Protein AF-A0A7W4VTK2-F1 (afdb_monomer)

Foldseek 3Di:
DDDPPPDDPDDDDDDDPDDDPDDDDDPVRVVVVVVVVVVVVPDPDPDPDDDPPVRDPVVVDDDDFDDDDCSVVCVPDDD

Sequence (79 aa):
MSDEASATPETVPQRPMLRVVHGDATPEEIAAIVAVLAAAGDAPSPAPRRVPEWAAHHRQVRRALPHGPGGWRSSALPR

Radius of gyration: 30.01 Å; Cα contacts (8 Å, |Δi|>4): 10; chains: 1; bounding box: 57×71×58 Å

InterPro domains:
  IPR032716 Biotin-dependent acetyl-/propionyl-coenzyme A carboxylase epsilon subunit [PF13822] (16-72)

Mean predicted aligned error: 14.47 Å

Structure (mmCIF, N/CA/C/O backbone):
data_AF-A0A7W4VTK2-F1
#
_entry.id   AF-A0A7W4VTK2-F1
#
loop_
_atom_site.group_PDB
_atom_site.id
_atom_site.type_symbol
_atom_site.label_atom_id
_atom_site.label_alt_id
_atom_site.label_comp_id
_atom_site.label_asym_id
_atom_site.label_entity_id
_atom_site.label_seq_id
_atom_site.pdbx_PDB_ins_code
_atom_site.Cartn_x
_atom_site.Cartn_y
_atom_site.Cartn_z
_atom_site.occupancy
_atom_site.B_iso_or_equiv
_atom_site.auth_seq_id
_atom_site.auth_comp_id
_atom_site.auth_asym_id
_atom_site.auth_atom_id
_atom_site.pdbx_PDB_model_num
ATOM 1 N N . MET A 1 1 ? 7.539 55.975 4.403 1.00 46.06 1 MET A N 1
ATOM 2 C CA . MET A 1 1 ? 6.279 55.607 3.729 1.00 46.06 1 MET A CA 1
ATOM 3 C C . MET A 1 1 ? 6.235 54.097 3.714 1.00 46.06 1 MET A C 1
ATOM 5 O O . MET A 1 1 ? 6.962 53.491 2.941 1.00 46.06 1 MET A O 1
ATOM 9 N N . SER A 1 2 ? 5.515 53.529 4.675 1.00 47.47 2 SER A N 1
ATOM 10 C CA . SER A 1 2 ? 5.300 52.092 4.807 1.00 47.47 2 SER A CA 1
ATOM 11 C C . SER A 1 2 ? 4.098 51.719 3.954 1.00 47.47 2 SER A C 1
ATOM 13 O O . SER A 1 2 ? 3.055 52.342 4.122 1.00 47.47 2 SER A O 1
ATOM 15 N N . ASP A 1 3 ? 4.241 50.731 3.081 1.00 53.66 3 ASP A N 1
ATOM 16 C CA . ASP A 1 3 ? 3.113 49.924 2.618 1.00 53.66 3 ASP A CA 1
ATOM 17 C C . ASP A 1 3 ? 3.665 48.547 2.236 1.00 53.66 3 ASP A C 1
ATOM 19 O O . ASP A 1 3 ? 4.134 48.309 1.126 1.00 53.66 3 ASP A O 1
ATOM 23 N N . GLU A 1 4 ? 3.745 47.669 3.233 1.00 58.78 4 GLU A N 1
ATOM 24 C CA . GLU A 1 4 ? 4.061 46.260 3.036 1.00 58.78 4 GLU A CA 1
ATOM 25 C C . GLU A 1 4 ? 2.726 45.521 3.029 1.00 58.78 4 GLU A C 1
ATOM 27 O O . GLU A 1 4 ? 2.203 45.100 4.062 1.00 58.78 4 GLU A O 1
ATOM 32 N N . ALA A 1 5 ? 2.122 45.466 1.842 1.00 62.72 5 ALA A N 1
ATOM 33 C CA . ALA A 1 5 ? 0.905 44.720 1.587 1.00 62.72 5 ALA A CA 1
ATOM 34 C C . ALA A 1 5 ? 1.174 43.223 1.811 1.00 62.72 5 ALA A C 1
ATOM 36 O O . ALA A 1 5 ? 1.609 42.501 0.914 1.00 62.72 5 ALA A O 1
ATOM 37 N N . SER A 1 6 ? 0.923 42.752 3.034 1.00 55.78 6 SER A N 1
ATOM 38 C CA . SER A 1 6 ? 0.846 41.326 3.351 1.00 55.78 6 SER A CA 1
ATOM 39 C C . SER A 1 6 ? -0.346 40.720 2.614 1.00 55.78 6 SER A C 1
ATOM 41 O O . SER A 1 6 ? -1.481 40.767 3.088 1.00 55.78 6 SER A O 1
ATOM 43 N N . ALA A 1 7 ? -0.088 40.151 1.438 1.00 65.00 7 ALA A N 1
ATOM 44 C CA . ALA A 1 7 ? -1.047 39.314 0.739 1.00 65.00 7 ALA A CA 1
ATOM 45 C C . ALA A 1 7 ? -1.338 38.077 1.602 1.00 65.00 7 ALA A C 1
ATOM 47 O O . ALA A 1 7 ? -0.482 37.215 1.802 1.00 65.00 7 ALA A O 1
ATOM 48 N N . THR A 1 8 ? -2.547 38.010 2.152 1.00 65.62 8 THR A N 1
ATOM 49 C CA . THR A 1 8 ? -3.050 36.819 2.837 1.00 65.62 8 THR A CA 1
ATOM 50 C C . THR A 1 8 ? -3.290 35.751 1.768 1.00 65.62 8 THR A C 1
ATO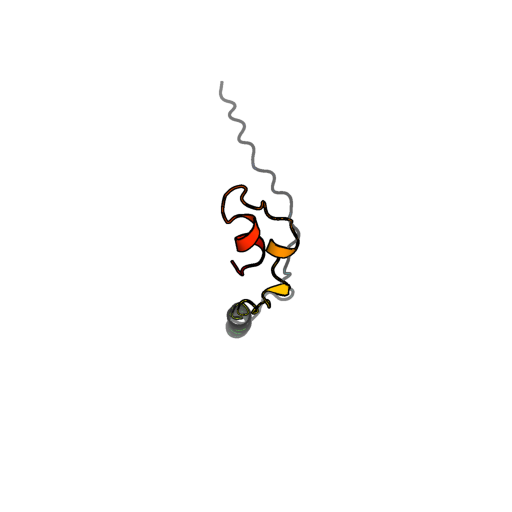M 52 O O . THR A 1 8 ? -3.972 36.052 0.787 1.00 65.62 8 THR A O 1
ATOM 55 N N . PRO A 1 9 ? -2.731 34.532 1.880 1.00 72.25 9 PRO A N 1
ATOM 56 C CA . PRO A 1 9 ? -2.948 33.510 0.867 1.00 72.25 9 PRO A CA 1
ATOM 57 C C . PRO A 1 9 ? -4.433 33.139 0.831 1.00 72.25 9 PRO A C 1
ATOM 59 O O . PRO A 1 9 ? -4.985 32.582 1.783 1.00 72.25 9 PRO A O 1
ATOM 62 N N . GLU A 1 10 ? -5.082 33.476 -0.278 1.00 70.75 10 GLU A N 1
ATOM 63 C CA . GLU A 1 10 ? -6.463 33.118 -0.565 1.00 70.75 10 GLU A CA 1
ATOM 64 C C . GLU A 1 10 ? -6.551 31.587 -0.671 1.00 70.75 10 GLU A C 1
ATOM 66 O O . GLU A 1 10 ? -6.016 30.963 -1.588 1.00 70.75 10 GLU A O 1
ATOM 71 N N . THR A 1 11 ? -7.157 30.951 0.334 1.00 78.06 11 THR A N 1
ATOM 72 C CA . THR A 1 11 ? -7.306 29.493 0.375 1.00 78.06 11 THR A CA 1
ATOM 73 C C . THR A 1 11 ? -8.525 29.102 -0.449 1.00 78.06 11 THR A C 1
ATOM 75 O O . THR A 1 11 ? -9.663 29.318 -0.035 1.00 78.06 11 THR A O 1
ATOM 78 N N . VAL A 1 12 ? -8.293 28.506 -1.618 1.00 78.50 12 VAL A N 1
ATOM 79 C CA . VAL A 1 12 ? -9.361 27.930 -2.445 1.00 78.50 12 VAL A CA 1
ATOM 80 C C . VAL A 1 12 ? -9.989 26.750 -1.683 1.00 78.50 12 VAL A C 1
ATOM 82 O O . VAL A 1 12 ? -9.259 25.834 -1.291 1.00 78.50 12 VAL A O 1
ATOM 85 N N . PRO A 1 13 ? -11.316 26.724 -1.453 1.00 77.94 13 PRO A N 1
ATOM 86 C CA . PRO A 1 13 ? -11.946 25.675 -0.659 1.00 77.94 13 PRO A CA 1
ATOM 87 C C . PRO A 1 13 ? -11.872 24.324 -1.383 1.00 77.94 13 PRO A C 1
ATOM 89 O O . PRO A 1 13 ? -12.522 24.109 -2.408 1.00 77.94 13 PRO A O 1
ATOM 92 N N . GLN A 1 14 ? -11.086 23.393 -0.838 1.00 81.88 14 GLN A N 1
ATOM 93 C CA . GLN A 1 14 ? -11.022 22.017 -1.327 1.00 81.88 14 GLN A CA 1
ATOM 94 C C . GLN A 1 14 ? -12.174 21.190 -0.749 1.00 81.88 14 GLN A C 1
ATOM 96 O O . GLN A 1 14 ? -12.454 21.234 0.449 1.00 81.88 14 GLN A O 1
ATOM 101 N N . ARG A 1 15 ? -12.856 20.413 -1.599 1.00 85.00 15 ARG A N 1
ATOM 102 C CA . ARG A 1 15 ? -13.917 19.508 -1.144 1.00 85.00 15 ARG A CA 1
ATOM 103 C C . ARG A 1 15 ? -13.290 18.353 -0.343 1.00 85.00 15 ARG A C 1
ATOM 105 O O . ARG A 1 15 ? -12.412 17.677 -0.877 1.00 85.00 15 ARG A O 1
ATOM 112 N N . PRO A 1 16 ? -13.733 18.099 0.902 1.00 85.31 16 PRO A N 1
ATOM 113 C CA . PRO A 1 16 ? -13.147 17.056 1.734 1.00 85.31 16 PRO A CA 1
ATOM 114 C C . PRO A 1 16 ? -13.444 15.661 1.169 1.00 85.31 16 PRO A C 1
ATOM 116 O O . PRO A 1 16 ? -14.558 15.388 0.720 1.00 85.31 16 PRO A O 1
ATOM 119 N N . MET A 1 17 ? -12.445 14.775 1.211 1.00 90.56 17 MET A N 1
ATOM 120 C CA . MET A 1 17 ? -12.571 13.384 0.748 1.00 90.56 17 MET A CA 1
ATOM 121 C C . MET A 1 17 ? -13.413 12.518 1.695 1.00 90.56 17 MET A C 1
ATOM 123 O O . MET A 1 17 ? -13.991 11.525 1.268 1.00 90.56 17 MET A O 1
ATOM 127 N N . LEU A 1 18 ? -13.494 12.902 2.973 1.00 88.12 18 LEU A N 1
ATOM 128 C CA . LEU A 1 18 ? -14.273 12.226 4.008 1.00 88.12 18 LEU A CA 1
ATOM 129 C C . LEU A 1 18 ? -15.217 13.226 4.676 1.00 88.12 18 LEU A C 1
ATOM 131 O O . LEU A 1 18 ? -14.840 14.367 4.944 1.00 88.12 18 LEU A O 1
ATOM 135 N N . ARG A 1 19 ? -16.447 12.791 4.960 1.00 90.19 19 ARG A N 1
ATOM 136 C CA . ARG A 1 19 ? -17.456 13.585 5.668 1.00 90.19 19 ARG A CA 1
ATOM 137 C C . ARG A 1 19 ? -17.829 12.889 6.968 1.00 90.19 19 ARG A C 1
ATOM 139 O O . ARG A 1 19 ? -18.294 11.754 6.945 1.00 90.19 19 ARG A O 1
ATOM 146 N N . VAL A 1 20 ? -17.688 13.604 8.079 1.00 89.81 20 VAL A N 1
ATOM 147 C CA . VAL A 1 20 ? -18.217 13.175 9.376 1.00 89.81 20 VAL A CA 1
ATOM 148 C C . VAL A 1 20 ? -19.729 13.390 9.366 1.00 89.81 20 VAL A C 1
ATOM 150 O O . VAL A 1 20 ? -20.203 14.498 9.113 1.00 89.81 20 VAL A O 1
ATOM 153 N N . VAL A 1 21 ? -20.488 12.315 9.568 1.00 90.31 21 VAL A N 1
ATOM 154 C CA . VAL A 1 21 ? -21.961 12.354 9.596 1.00 90.31 21 VAL A CA 1
ATOM 155 C C . VAL A 1 21 ? -22.481 12.519 11.027 1.00 90.31 21 VAL A C 1
ATOM 157 O O . VAL A 1 21 ? -23.512 13.155 11.224 1.00 90.31 21 VAL A O 1
ATOM 160 N N . HIS A 1 22 ? -21.744 11.999 12.010 1.00 85.56 22 HIS A N 1
ATOM 161 C CA . HIS A 1 22 ? -22.079 12.002 13.433 1.00 85.56 22 HIS A CA 1
ATOM 162 C C . HIS A 1 22 ? -20.820 12.363 14.232 1.00 85.56 22 HIS A C 1
ATOM 164 O O . HIS A 1 22 ? -19.752 11.815 13.957 1.00 85.56 22 HIS A O 1
ATOM 170 N N . GLY A 1 23 ? -20.915 13.356 15.118 1.00 88.94 23 GLY A N 1
ATOM 171 C CA . GLY A 1 23 ? -19.757 14.010 15.751 1.00 88.94 23 GLY A CA 1
ATOM 172 C C . GLY A 1 23 ? -19.473 13.559 17.185 1.00 88.94 23 GLY A C 1
ATOM 173 O O . GLY A 1 23 ? -18.548 14.066 17.809 1.00 88.94 23 GLY A O 1
ATOM 174 N N . ASP A 1 24 ? -20.276 12.639 17.697 1.00 93.69 24 ASP A N 1
ATOM 175 C CA . ASP A 1 24 ? -20.388 12.212 19.093 1.00 93.69 24 ASP A CA 1
ATOM 176 C C . ASP A 1 24 ? -20.059 10.723 19.267 1.00 93.69 24 ASP A C 1
ATOM 178 O O . ASP A 1 24 ? -20.523 10.076 20.202 1.00 93.69 24 ASP A O 1
ATOM 182 N N . ALA A 1 25 ? -19.210 10.194 18.380 1.00 93.50 25 ALA A N 1
ATOM 183 C CA . ALA A 1 25 ? -18.668 8.847 18.508 1.00 93.50 25 AL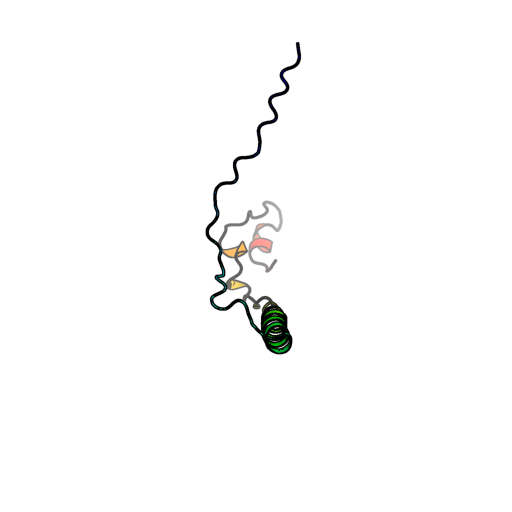A A CA 1
ATOM 184 C C . ALA A 1 25 ? -17.934 8.674 19.847 1.00 93.50 25 ALA A C 1
ATOM 186 O O . ALA A 1 25 ? -17.178 9.557 20.275 1.00 93.50 25 ALA A O 1
ATOM 187 N N . THR A 1 26 ? -18.125 7.528 20.499 1.00 96.44 26 THR A N 1
ATOM 188 C CA . THR A 1 26 ? -17.450 7.244 21.769 1.00 96.44 26 THR A CA 1
ATOM 189 C C . THR A 1 26 ? -15.946 7.008 21.553 1.00 96.44 26 THR A C 1
ATOM 191 O O . THR A 1 26 ? -15.509 6.699 20.437 1.00 96.44 26 THR A O 1
ATOM 194 N N . PRO A 1 27 ? -15.105 7.122 22.600 1.00 96.06 27 PRO A N 1
ATOM 195 C CA . PRO A 1 27 ? -13.678 6.811 22.493 1.00 96.06 27 PRO A CA 1
ATOM 196 C C . PRO A 1 27 ? -13.401 5.400 21.947 1.00 96.06 27 PRO A C 1
ATOM 198 O O . PRO A 1 27 ? -12.455 5.206 21.181 1.00 96.06 27 PRO A O 1
ATOM 201 N N . GLU A 1 28 ? -14.240 4.425 22.300 1.00 96.94 28 GLU A N 1
ATOM 202 C CA . GLU A 1 28 ? -14.151 3.041 21.829 1.00 96.94 28 GLU A CA 1
ATOM 203 C C . GLU A 1 28 ? -14.432 2.932 20.326 1.00 96.94 28 GLU A C 1
ATOM 205 O O . GLU A 1 28 ? -13.734 2.210 19.614 1.00 96.94 28 GLU A O 1
ATOM 210 N N . GLU A 1 29 ? -15.415 3.673 19.820 1.00 95.88 29 GLU A N 1
ATOM 211 C CA . GLU A 1 29 ? -15.745 3.702 18.393 1.00 95.88 29 GLU A CA 1
ATOM 212 C C . GLU A 1 29 ? -14.632 4.356 17.571 1.00 95.88 29 GLU A C 1
ATOM 214 O O . GLU A 1 29 ? -14.244 3.840 16.518 1.00 95.88 29 GLU A O 1
ATOM 219 N N . ILE A 1 30 ? -14.055 5.450 18.077 1.00 95.19 30 ILE A N 1
ATOM 220 C CA . ILE A 1 30 ? -12.885 6.083 17.458 1.00 95.19 30 ILE A CA 1
ATOM 221 C C . ILE A 1 30 ? -11.723 5.084 17.403 1.00 95.19 30 ILE A C 1
ATOM 223 O O . ILE A 1 30 ? -11.099 4.924 16.350 1.00 95.19 30 ILE A O 1
ATOM 227 N N . ALA A 1 31 ? -11.459 4.369 18.501 1.00 97.06 31 ALA A N 1
ATOM 228 C CA . ALA A 1 31 ? -10.413 3.353 18.549 1.00 97.06 31 ALA A CA 1
ATOM 229 C C . ALA A 1 31 ? -10.657 2.221 17.537 1.00 97.06 31 ALA A C 1
ATOM 231 O O . ALA A 1 31 ? -9.719 1.803 16.855 1.00 97.06 31 ALA A O 1
ATOM 232 N N . ALA A 1 32 ? -11.904 1.766 17.383 1.00 96.69 32 ALA A N 1
ATOM 233 C CA . ALA A 1 32 ? -12.265 0.739 16.410 1.00 96.69 32 ALA A CA 1
ATOM 234 C C . ALA A 1 32 ? -11.996 1.192 14.964 1.00 96.69 32 ALA A C 1
ATOM 236 O O . ALA A 1 32 ? -11.384 0.452 14.190 1.00 96.69 32 ALA A O 1
ATOM 237 N N . ILE A 1 33 ? -12.388 2.418 14.602 1.00 92.88 33 ILE A N 1
ATOM 238 C CA . ILE A 1 33 ? -12.144 2.971 13.260 1.00 92.88 33 ILE A CA 1
ATOM 239 C C . ILE A 1 33 ? -10.639 3.103 12.996 1.00 92.88 33 ILE A C 1
ATOM 241 O O . ILE A 1 33 ? -10.160 2.687 11.939 1.00 92.88 33 ILE A O 1
ATOM 245 N N . VAL A 1 34 ? -9.880 3.638 13.957 1.00 94.25 34 VAL A N 1
ATOM 246 C CA . VAL A 1 34 ? -8.419 3.774 13.838 1.00 94.25 34 VAL A CA 1
ATOM 247 C C . VAL A 1 34 ? -7.754 2.407 13.671 1.00 94.25 34 VAL A C 1
ATOM 249 O O . VAL A 1 34 ? -6.900 2.258 12.799 1.00 94.25 34 VAL A O 1
ATOM 252 N N . ALA A 1 35 ? -8.167 1.399 14.445 1.00 96.06 35 ALA A N 1
ATOM 253 C CA . ALA A 1 35 ? -7.626 0.046 14.350 1.00 96.06 35 ALA A CA 1
ATOM 254 C C . ALA A 1 35 ? -7.866 -0.579 12.966 1.00 96.06 35 ALA A C 1
ATOM 256 O O . ALA A 1 35 ? -6.947 -1.157 12.384 1.00 96.06 35 ALA A O 1
ATOM 257 N N . VAL A 1 36 ? -9.069 -0.419 12.405 1.00 94.06 36 VAL A N 1
ATOM 258 C CA . VAL A 1 36 ? -9.398 -0.915 11.058 1.00 94.06 36 VAL A CA 1
ATOM 259 C C . VAL A 1 36 ? -8.566 -0.208 9.988 1.00 94.06 36 VAL A C 1
ATOM 261 O O . VAL A 1 36 ? -8.017 -0.870 9.109 1.00 94.06 36 VAL A O 1
ATOM 264 N N . LEU A 1 37 ? -8.436 1.120 10.060 1.00 92.19 37 LEU A N 1
ATOM 265 C CA . LEU A 1 37 ? -7.645 1.884 9.090 1.00 92.19 37 LEU A CA 1
ATOM 266 C C . LEU A 1 37 ? -6.150 1.553 9.172 1.00 92.19 37 LEU A C 1
ATOM 268 O O . LEU A 1 37 ? -5.500 1.427 8.135 1.00 92.19 37 LEU A O 1
ATOM 272 N N . ALA A 1 38 ? -5.619 1.362 10.381 1.00 92.06 38 ALA A N 1
ATOM 273 C CA . ALA A 1 38 ? -4.243 0.923 10.586 1.00 92.06 38 ALA A CA 1
ATOM 274 C C . ALA A 1 38 ? -4.004 -0.476 9.995 1.00 92.06 38 ALA A C 1
ATOM 276 O O . ALA A 1 38 ? -3.006 -0.689 9.313 1.00 92.06 38 ALA A O 1
ATOM 277 N N . ALA A 1 39 ? -4.945 -1.405 10.191 1.00 90.44 39 ALA A N 1
ATOM 278 C CA . ALA A 1 39 ? -4.860 -2.754 9.633 1.00 90.44 39 ALA A CA 1
ATOM 279 C C . ALA A 1 39 ? -4.998 -2.778 8.100 1.00 90.44 39 ALA A C 1
ATOM 281 O O . ALA A 1 39 ? -4.351 -3.582 7.435 1.00 90.44 39 ALA A O 1
ATOM 282 N N . ALA A 1 40 ? -5.815 -1.894 7.519 1.00 88.81 40 ALA A N 1
ATOM 283 C CA . ALA A 1 40 ? -6.012 -1.823 6.070 1.00 88.81 40 ALA A CA 1
ATOM 284 C C . ALA A 1 40 ? -4.764 -1.333 5.308 1.00 88.81 40 ALA A C 1
ATOM 286 O O . ALA A 1 40 ? -4.607 -1.647 4.128 1.00 88.81 40 ALA A O 1
ATOM 287 N N . GLY A 1 41 ? -3.887 -0.564 5.965 1.00 78.75 41 GLY A N 1
ATOM 288 C CA . GLY A 1 41 ? -2.653 -0.041 5.371 1.00 78.75 41 GLY A CA 1
ATOM 289 C C . GLY A 1 41 ? -1.511 -1.056 5.267 1.00 78.75 41 GLY A C 1
ATOM 290 O O . GLY A 1 41 ? -0.585 -0.838 4.489 1.00 78.75 41 GLY A O 1
ATOM 291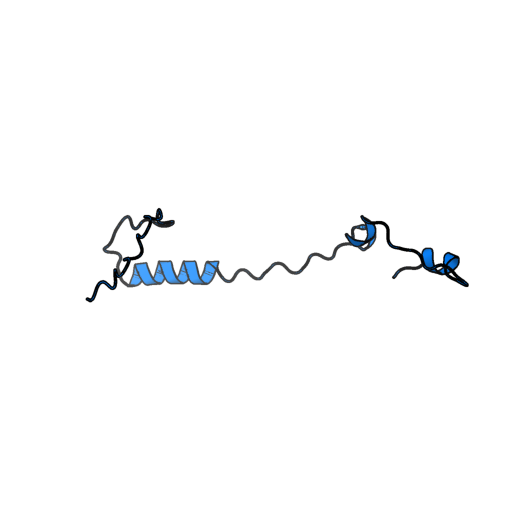 N N . ASP A 1 42 ? -1.579 -2.167 6.002 1.00 73.62 42 ASP A N 1
ATOM 292 C CA . ASP A 1 42 ? -0.509 -3.171 6.087 1.00 73.62 42 ASP A CA 1
ATOM 293 C C . ASP A 1 42 ? -0.673 -4.300 5.054 1.00 73.62 42 ASP A C 1
ATOM 295 O O . ASP A 1 42 ? -0.428 -5.476 5.316 1.00 73.62 42 ASP A O 1
ATOM 299 N N . ALA A 1 43 ? -1.135 -3.965 3.847 1.00 78.00 43 ALA A N 1
ATOM 300 C CA . ALA A 1 43 ? -1.114 -4.924 2.754 1.00 78.00 43 ALA A CA 1
ATOM 301 C C . ALA A 1 43 ? 0.333 -5.039 2.240 1.00 78.00 43 ALA A C 1
ATOM 303 O O . ALA A 1 43 ? 0.866 -4.052 1.718 1.00 78.00 43 ALA A O 1
ATOM 304 N N . PRO A 1 44 ? 0.990 -6.212 2.340 1.00 79.25 44 PRO A N 1
ATOM 305 C CA . PRO A 1 44 ? 2.316 -6.376 1.770 1.00 79.25 44 PRO A CA 1
ATOM 306 C C . PRO A 1 44 ? 2.243 -6.102 0.270 1.00 79.25 44 PRO A C 1
ATOM 308 O O . PRO A 1 44 ? 1.368 -6.622 -0.429 1.00 79.25 44 PRO A O 1
ATOM 311 N N . SER A 1 45 ? 3.174 -5.286 -0.231 1.00 81.44 45 SER A N 1
ATOM 312 C CA . SER A 1 45 ? 3.296 -5.077 -1.672 1.00 81.44 45 SER A CA 1
ATOM 313 C C . SER A 1 45 ? 3.461 -6.443 -2.341 1.00 81.44 45 SER A C 1
ATOM 315 O O . SER A 1 45 ? 4.305 -7.233 -1.893 1.00 81.44 45 SER A O 1
ATOM 317 N N . PRO A 1 46 ? 2.656 -6.767 -3.372 1.00 83.00 46 PRO A N 1
ATOM 318 C CA . PRO A 1 46 ? 2.777 -8.048 -4.038 1.00 83.00 46 PRO A CA 1
ATOM 319 C C . PRO A 1 46 ? 4.210 -8.200 -4.542 1.00 83.00 46 PRO A C 1
ATOM 321 O O . PRO A 1 46 ? 4.767 -7.289 -5.160 1.00 83.00 46 PRO A O 1
ATOM 324 N N . ALA A 1 47 ? 4.810 -9.360 -4.272 1.00 86.00 47 ALA A N 1
ATOM 325 C CA . ALA A 1 47 ? 6.140 -9.658 -4.777 1.00 86.00 47 ALA A CA 1
ATOM 326 C C . ALA A 1 47 ? 6.165 -9.441 -6.301 1.00 86.00 47 ALA A C 1
ATOM 328 O O . ALA A 1 47 ? 5.191 -9.790 -6.984 1.00 86.00 47 ALA A O 1
ATOM 329 N N . PRO A 1 48 ? 7.254 -8.879 -6.859 1.00 84.19 48 PRO A N 1
ATOM 330 C CA . PRO A 1 48 ? 7.346 -8.671 -8.293 1.00 84.19 48 PRO A CA 1
ATOM 331 C C . PRO A 1 48 ? 7.128 -10.006 -9.003 1.00 84.19 48 PRO A C 1
ATOM 333 O O . PRO A 1 48 ? 7.824 -10.995 -8.753 1.00 84.19 48 P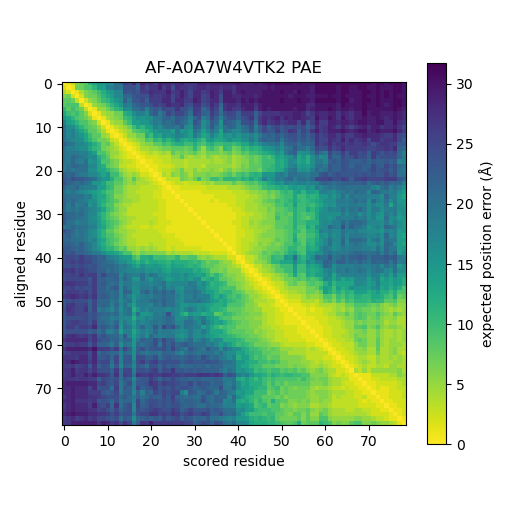RO A O 1
ATOM 336 N N . ARG A 1 49 ? 6.126 -10.048 -9.886 1.00 84.62 49 ARG A N 1
ATOM 337 C CA . ARG A 1 49 ? 5.822 -11.253 -10.656 1.00 84.62 49 ARG A CA 1
ATOM 338 C C . ARG A 1 49 ? 7.041 -11.605 -11.498 1.00 84.62 49 ARG A C 1
ATOM 340 O O . ARG A 1 49 ? 7.521 -10.769 -12.262 1.00 84.62 49 ARG A O 1
ATOM 347 N N . ARG A 1 50 ? 7.503 -12.857 -11.421 1.00 85.06 50 ARG A N 1
ATOM 348 C CA . ARG A 1 50 ? 8.501 -13.366 -12.370 1.00 85.06 50 ARG A CA 1
ATOM 349 C C . ARG A 1 50 ? 7.929 -13.248 -13.781 1.00 85.06 50 ARG A C 1
ATOM 351 O O . ARG A 1 50 ? 6.966 -13.927 -14.135 1.00 85.06 50 ARG A O 1
ATOM 358 N N . VAL A 1 51 ? 8.509 -12.352 -14.568 1.00 85.88 51 VAL A N 1
ATOM 359 C CA . VAL A 1 51 ? 8.211 -12.223 -15.991 1.00 85.88 51 VAL A CA 1
ATOM 360 C C . VAL A 1 51 ? 9.113 -13.219 -16.713 1.00 85.88 51 VAL A C 1
ATOM 362 O O . VAL A 1 51 ? 10.319 -13.220 -16.460 1.00 85.88 51 VAL A O 1
ATOM 365 N N . PRO A 1 52 ? 8.567 -14.112 -17.555 1.00 87.88 52 PRO A N 1
ATOM 366 C CA . PRO A 1 52 ? 9.414 -14.991 -18.334 1.00 87.88 52 PRO A CA 1
ATOM 367 C C . PRO A 1 52 ? 10.235 -14.144 -19.301 1.00 87.88 52 PRO A C 1
ATOM 369 O O . PRO A 1 52 ? 9.759 -13.132 -19.812 1.00 87.88 52 PRO A O 1
ATOM 372 N N . GLU A 1 53 ? 11.460 -14.567 -19.574 1.00 86.19 53 GLU A N 1
ATOM 373 C CA . GLU A 1 53 ? 12.410 -13.719 -20.291 1.00 86.19 53 GLU A CA 1
ATOM 374 C C . GLU A 1 53 ? 11.947 -13.359 -21.719 1.00 86.19 53 GLU A C 1
ATOM 376 O O . GLU A 1 53 ? 12.229 -12.279 -22.225 1.00 86.19 53 GLU A O 1
ATOM 381 N N . TRP A 1 54 ? 11.105 -14.184 -22.350 1.00 83.56 54 TRP A N 1
ATOM 382 C CA . TRP A 1 54 ? 10.479 -13.846 -23.635 1.00 83.56 54 TRP A CA 1
ATOM 383 C C . TRP A 1 54 ? 9.532 -12.630 -23.577 1.00 83.56 54 TRP A C 1
ATOM 385 O O . TRP A 1 54 ? 9.323 -11.988 -24.603 1.00 83.56 54 TRP A O 1
ATOM 395 N N . ALA A 1 55 ? 8.982 -12.299 -22.405 1.00 89.94 55 ALA A N 1
ATOM 396 C CA . ALA A 1 55 ? 8.046 -11.193 -22.189 1.00 89.94 55 ALA A CA 1
ATOM 397 C C . ALA A 1 55 ? 8.718 -9.926 -21.622 1.00 89.94 55 ALA A C 1
ATOM 399 O O . ALA A 1 55 ? 8.030 -8.961 -21.277 1.00 89.94 55 ALA A O 1
ATOM 400 N N . ALA A 1 56 ? 10.047 -9.904 -21.495 1.00 88.50 56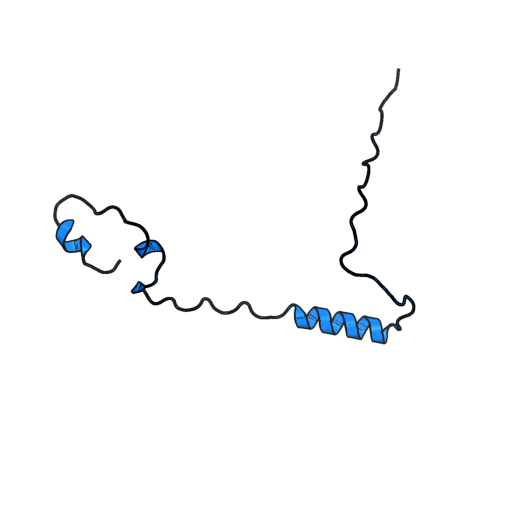 ALA A N 1
ATOM 401 C CA . ALA A 1 56 ? 10.759 -8.766 -20.933 1.00 88.50 56 ALA A CA 1
ATOM 402 C C . ALA A 1 56 ? 10.651 -7.512 -21.827 1.00 88.50 56 ALA A C 1
ATOM 404 O O . A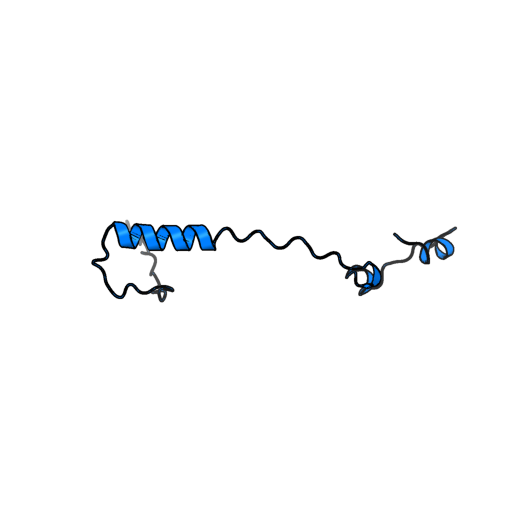LA A 1 56 ? 10.852 -7.571 -23.040 1.00 88.50 56 ALA A O 1
ATOM 405 N N . HIS A 1 57 ? 10.389 -6.344 -21.227 1.00 87.62 57 HIS A N 1
ATOM 406 C CA . HIS A 1 57 ? 10.227 -5.074 -21.958 1.00 87.62 57 HIS A CA 1
ATOM 407 C C . HIS A 1 57 ? 11.427 -4.713 -22.838 1.00 87.62 57 HIS A C 1
ATOM 409 O O . HIS A 1 57 ? 11.251 -4.159 -23.920 1.00 87.62 57 HIS A O 1
ATOM 415 N N . HIS A 1 58 ? 12.645 -5.067 -22.421 1.00 85.12 58 HIS A N 1
ATOM 416 C CA . HIS A 1 58 ? 13.849 -4.787 -23.202 1.00 85.12 58 HIS A CA 1
ATOM 417 C C . HIS A 1 58 ? 13.876 -5.526 -24.557 1.00 85.12 58 HIS A C 1
ATOM 419 O O . HIS A 1 58 ? 14.644 -5.137 -25.432 1.00 85.12 58 HIS A O 1
ATOM 425 N N . ARG A 1 59 ? 13.044 -6.564 -24.746 1.00 85.75 59 ARG A N 1
ATOM 426 C CA . ARG A 1 59 ? 12.853 -7.266 -26.026 1.00 85.75 59 ARG A CA 1
ATOM 427 C C . ARG A 1 59 ? 11.810 -6.616 -26.935 1.00 85.75 59 ARG A C 1
ATOM 429 O O . ARG A 1 59 ? 11.791 -6.911 -28.124 1.00 85.75 59 ARG A O 1
ATOM 436 N N . GLN A 1 60 ? 10.957 -5.738 -26.401 1.00 88.81 60 GLN A N 1
ATOM 437 C CA . GLN A 1 60 ? 9.961 -4.995 -27.189 1.00 88.81 60 GLN A CA 1
ATOM 438 C C . GLN A 1 60 ? 10.602 -3.864 -28.006 1.00 88.81 60 GLN A C 1
ATOM 440 O O . GLN A 1 60 ? 9.993 -3.339 -28.934 1.00 88.81 60 GLN A O 1
ATOM 445 N N . VAL A 1 61 ? 11.842 -3.498 -27.678 1.00 89.62 61 VAL A N 1
ATOM 446 C CA . VAL A 1 61 ? 12.622 -2.479 -28.378 1.00 89.62 61 VAL A CA 1
ATOM 447 C C . VAL A 1 61 ? 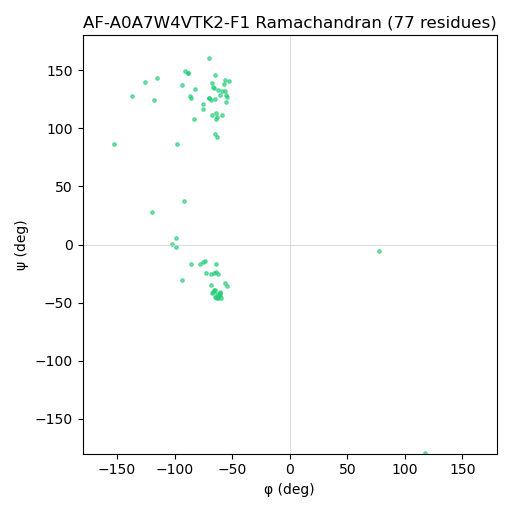13.842 -3.110 -29.041 1.00 89.62 61 VAL A C 1
ATOM 449 O O . VAL A 1 61 ? 14.473 -4.016 -28.495 1.00 89.62 61 VAL A O 1
ATOM 452 N N . ARG A 1 62 ? 14.216 -2.622 -30.230 1.00 84.69 62 ARG A N 1
ATOM 453 C CA . ARG A 1 62 ? 15.473 -3.046 -30.859 1.00 84.69 62 ARG A CA 1
ATOM 454 C C . ARG A 1 62 ? 16.658 -2.512 -30.064 1.00 84.69 62 ARG A C 1
ATOM 456 O O . ARG A 1 62 ? 16.809 -1.305 -29.900 1.00 84.69 62 ARG A O 1
ATOM 463 N N . ARG A 1 63 ? 17.545 -3.414 -29.644 1.00 82.75 63 ARG A N 1
ATOM 464 C CA . ARG A 1 63 ? 18.846 -3.062 -29.067 1.0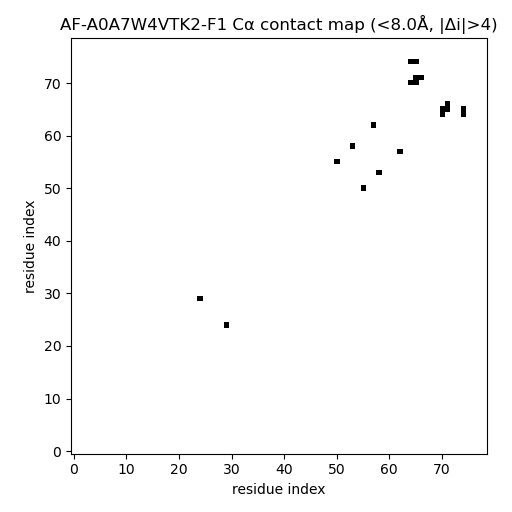0 82.75 63 ARG A CA 1
ATOM 465 C C . ARG A 1 63 ? 19.902 -2.930 -30.163 1.00 82.75 63 ARG A C 1
ATOM 467 O O . ARG A 1 63 ? 19.868 -3.658 -31.150 1.00 82.75 63 ARG A O 1
ATOM 474 N N . ALA A 1 64 ? 20.866 -2.035 -29.962 1.00 86.25 64 ALA A N 1
ATOM 475 C CA . ALA A 1 64 ? 22.043 -1.950 -30.817 1.00 86.25 64 ALA A CA 1
ATOM 476 C C . ALA A 1 64 ? 22.862 -3.252 -30.746 1.00 86.25 64 ALA A C 1
ATOM 478 O O . ALA A 1 64 ? 23.128 -3.779 -29.659 1.00 86.25 64 ALA A O 1
ATOM 479 N N . LEU A 1 65 ? 23.259 -3.771 -31.908 1.00 85.25 65 LEU A N 1
ATOM 480 C CA . LEU A 1 65 ? 24.166 -4.911 -32.008 1.00 85.25 65 LEU A CA 1
ATOM 481 C C . LEU A 1 65 ? 25.609 -4.400 -32.145 1.00 85.25 65 LEU A C 1
ATOM 483 O O . LEU A 1 65 ? 25.838 -3.446 -32.893 1.00 85.25 65 LEU A O 1
ATOM 487 N 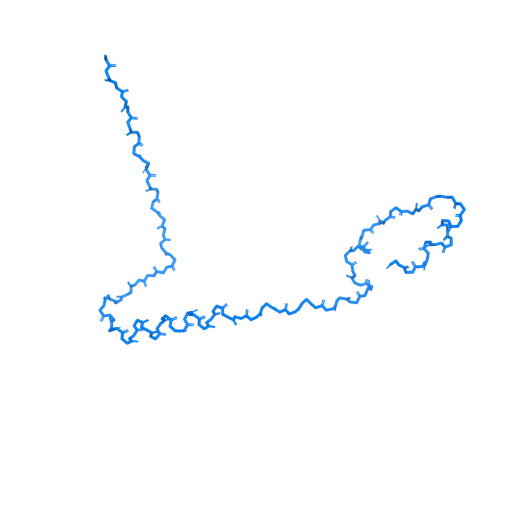N . PRO A 1 66 ? 26.580 -5.010 -31.442 1.00 85.62 66 PRO A N 1
ATOM 488 C CA . PRO A 1 66 ? 27.983 -4.655 -31.606 1.00 85.62 66 PRO A CA 1
ATOM 489 C C . PRO A 1 66 ? 28.464 -5.022 -33.016 1.00 85.62 66 PRO A C 1
ATOM 491 O O . PRO A 1 66 ? 28.196 -6.120 -33.509 1.00 85.62 66 PRO A O 1
ATOM 494 N N . HIS A 1 67 ? 29.194 -4.107 -33.651 1.00 85.88 67 HIS A N 1
ATOM 495 C CA . HIS A 1 67 ? 29.949 -4.378 -34.872 1.00 85.88 67 HIS A CA 1
ATOM 496 C C . HIS A 1 67 ? 31.373 -4.822 -34.507 1.00 85.88 67 HIS A C 1
ATOM 498 O O . HIS A 1 67 ? 31.913 -4.405 -33.485 1.00 85.88 67 HIS A O 1
ATOM 504 N N . GLY A 1 68 ? 31.978 -5.677 -35.334 1.00 87.94 68 GLY A N 1
ATOM 505 C CA . GLY A 1 68 ? 33.344 -6.174 -35.137 1.00 87.94 68 GLY A CA 1
ATOM 506 C C . GLY A 1 68 ? 33.440 -7.691 -34.921 1.00 87.94 68 GLY A C 1
ATOM 507 O O . GLY A 1 68 ? 32.424 -8.398 -34.963 1.00 87.94 68 GLY A O 1
ATOM 508 N N . PRO A 1 69 ? 34.664 -8.219 -34.729 1.00 91.00 69 PRO A N 1
ATOM 509 C CA . PRO A 1 69 ? 34.907 -9.652 -34.578 1.00 91.00 69 PRO A CA 1
ATOM 510 C C . PRO A 1 69 ? 34.054 -10.263 -33.460 1.00 91.00 69 PRO A C 1
ATOM 512 O O . PRO A 1 69 ? 34.028 -9.773 -32.338 1.00 91.00 69 PRO A O 1
ATOM 515 N N . GLY A 1 70 ? 33.310 -11.326 -33.773 1.00 89.56 70 GLY A N 1
ATOM 516 C CA . GLY A 1 70 ? 32.411 -11.988 -32.816 1.00 89.56 70 GLY A CA 1
ATOM 517 C C . GLY A 1 70 ? 31.070 -11.278 -32.559 1.00 89.56 70 GLY A C 1
ATOM 518 O O . GLY A 1 70 ? 30.197 -11.864 -31.914 1.00 89.56 70 GLY A O 1
ATOM 519 N N . GLY A 1 71 ? 30.840 -10.081 -33.111 1.00 89.31 71 GLY A N 1
ATOM 520 C CA . GLY A 1 71 ? 29.583 -9.337 -32.948 1.00 89.31 71 GLY A CA 1
ATOM 521 C C . GLY A 1 71 ? 28.362 -10.090 -33.489 1.00 89.31 71 GLY A C 1
ATOM 522 O O . GLY A 1 71 ? 27.338 -10.195 -32.818 1.00 89.31 71 GLY A O 1
ATOM 523 N N . TRP A 1 72 ? 28.500 -10.731 -34.655 1.00 86.31 72 TRP A N 1
ATOM 524 C CA . TRP A 1 72 ? 27.433 -11.565 -35.221 1.00 86.31 72 TRP A CA 1
ATOM 525 C C . TRP A 1 72 ? 27.138 -12.802 -34.359 1.00 86.31 72 TRP A C 1
ATOM 527 O O . TRP A 1 72 ? 25.982 -13.075 -34.050 1.00 86.31 72 TRP A O 1
ATOM 537 N N . ARG A 1 73 ? 28.175 -13.512 -33.890 1.00 87.94 73 ARG A N 1
ATOM 538 C CA . ARG A 1 73 ? 28.006 -14.722 -33.061 1.00 87.94 73 ARG A CA 1
ATOM 539 C C . ARG A 1 73 ? 27.363 -14.419 -31.705 1.00 87.94 73 ARG A C 1
ATOM 541 O O . ARG A 1 73 ? 26.521 -15.182 -31.249 1.00 87.94 73 ARG A O 1
ATOM 548 N N . SER A 1 74 ? 27.725 -13.298 -31.080 1.00 87.81 74 SER A N 1
ATOM 549 C CA . SER A 1 74 ? 27.165 -12.879 -29.786 1.00 87.81 74 SER A CA 1
ATOM 550 C C . SER A 1 74 ? 25.732 -12.345 -29.871 1.00 87.81 74 SER A C 1
ATOM 552 O O . SER A 1 74 ? 25.061 -12.254 -28.847 1.00 87.81 74 SER A O 1
ATOM 554 N N . SER A 1 75 ? 25.230 -12.024 -31.069 1.00 83.44 75 SER A N 1
ATOM 555 C CA . SER A 1 75 ? 23.871 -11.490 -31.246 1.00 83.44 75 SER A CA 1
ATOM 556 C C . SER A 1 75 ? 22.754 -12.481 -30.892 1.00 83.44 75 SER A C 1
ATOM 558 O O . SER A 1 75 ? 21.659 -12.050 -30.540 1.00 83.44 75 SER A O 1
ATOM 560 N N . ALA A 1 76 ? 23.036 -13.787 -30.956 1.00 83.31 76 ALA A N 1
ATOM 561 C CA . ALA A 1 76 ? 22.073 -14.857 -30.698 1.00 83.31 76 ALA A CA 1
ATOM 562 C C . ALA A 1 76 ? 22.168 -15.456 -29.280 1.00 83.31 76 ALA A C 1
ATOM 564 O O . ALA A 1 76 ? 21.397 -16.354 -28.947 1.00 83.31 76 ALA A O 1
ATOM 565 N N . LEU A 1 77 ? 23.112 -14.997 -28.449 1.00 83.62 77 LEU A N 1
ATOM 566 C CA . LEU A 1 77 ? 23.291 -15.505 -27.087 1.00 83.62 77 LEU A CA 1
ATOM 567 C C . LEU A 1 77 ? 22.409 -14.740 -26.082 1.00 83.62 77 LEU A C 1
ATOM 569 O O . LEU A 1 77 ? 22.188 -13.538 -26.266 1.00 83.62 77 LEU A O 1
ATOM 573 N N . PRO A 1 78 ? 21.927 -15.399 -25.009 1.00 75.00 78 PRO A N 1
ATOM 574 C CA . PRO A 1 78 ? 21.279 -14.712 -23.895 1.00 75.00 78 PRO A CA 1
ATOM 575 C C . PRO A 1 78 ? 22.202 -13.645 -23.296 1.00 75.00 78 PRO A C 1
ATOM 577 O O . PRO A 1 78 ? 23.412 -13.859 -23.191 1.00 75.00 78 PRO A O 1
ATOM 580 N N . ARG A 1 79 ? 21.623 -12.506 -22.913 1.00 69.44 79 ARG A N 1
ATOM 581 C CA . ARG A 1 79 ? 22.298 -11.471 -22.124 1.00 69.44 79 ARG A CA 1
ATOM 582 C C . ARG A 1 79 ? 21.800 -11.490 -20.694 1.00 69.44 79 ARG A C 1
ATOM 584 O O . ARG A 1 79 ? 20.606 -11.811 -20.515 1.00 69.44 79 ARG A O 1
#

Solvent-accessible surface area (backbone atoms only — not comparable to full-atom values): 5766 Å² total; per-residue (Å²): 138,88,82,82,82,77,78,72,82,83,76,78,87,74,84,72,95,72,80,88,89,69,94,79,71,50,75,66,54,52,50,51,54,50,52,52,56,59,60,66,68,69,64,77,77,76,74,82,75,86,71,57,80,92,73,39,71,78,72,80,46,91,72,90,76,63,83,62,93,62,26,74,71,55,70,80,53,88,129

pLDDT: mean 83.65, std 11.02, range [46.06, 97.06]

Secondary structure (DSSP, 8-state):
-------------PPPSS--S-S---HHHHHHHHHHHHHHT-PPPPPPP---GGG-GGGTSPPPPPPSTTHHHHTTS--

Organism: NCBI:txid1036020